Protein AF-A0A7V2L9D6-F1 (afdb_monomer_lite)

Sequence (86 aa):
MADENYQLGKLVTFVTGDWAGLSGVVSWLITKEDAGYVLVCLEGQVAGVPTSFEEIVPADEAAKGFTQLAYQLIKLSSLLIETAIM

Secondary structure (DSSP, 8-state):
---GGGSTT-EEEE-SSTTTT-EEEEEE---SSS-EEEEEEETTEEEEEEE-GGGEEEPPHHHHHHHHHHHHHHHHHHHHHHHHH-

Foldseek 3Di:
DQDPQQDFQHKKAFCDDPRHRFIFGFHFGADQVDWGWTWGQDPNDTDTDTDHPVGIDGDDPVNCVVRNVVVVVVVVVVVVVVVVVD

pLDDT: mean 77.86, std 13.78, range [46.38, 93.19]

Structure (mmCIF, N/CA/C/O backbone):
data_AF-A0A7V2L9D6-F1
#
_entry.id   AF-A0A7V2L9D6-F1
#
loop_
_atom_site.group_PDB
_atom_site.id
_atom_site.type_symbol
_atom_site.label_atom_id
_atom_site.label_alt_id
_atom_site.label_comp_id
_atom_site.label_asym_id
_atom_site.label_entity_id
_atom_site.label_seq_id
_atom_site.pdbx_PDB_ins_code
_atom_site.Cartn_x
_atom_site.Cartn_y
_atom_site.Cartn_z
_atom_site.occupancy
_atom_site.B_iso_or_equiv
_atom_site.auth_seq_id
_atom_site.auth_comp_id
_atom_site.auth_asym_id
_atom_site.auth_atom_id
_atom_site.pdbx_PDB_model_num
ATOM 1 N N . MET A 1 1 ? 15.098 2.754 -12.569 1.00 50.59 1 MET A N 1
ATOM 2 C CA . MET A 1 1 ? 15.606 2.883 -11.177 1.00 50.59 1 MET A CA 1
ATOM 3 C C . MET A 1 1 ? 14.408 3.059 -10.261 1.00 50.59 1 MET A C 1
ATOM 5 O O . MET A 1 1 ? 13.587 3.918 -10.553 1.00 50.59 1 MET A O 1
ATOM 9 N N . ALA A 1 2 ? 14.274 2.227 -9.226 1.00 55.62 2 ALA A N 1
ATOM 10 C CA . ALA A 1 2 ? 13.183 2.344 -8.262 1.00 55.62 2 ALA A CA 1
ATOM 11 C C . ALA A 1 2 ? 13.410 3.574 -7.372 1.00 55.62 2 ALA A C 1
ATOM 13 O O . ALA A 1 2 ? 14.466 3.699 -6.755 1.00 55.62 2 ALA A O 1
ATOM 14 N N . ASP A 1 3 ? 12.438 4.479 -7.339 1.00 72.62 3 ASP A N 1
ATOM 15 C CA . ASP A 1 3 ? 12.442 5.636 -6.447 1.00 72.62 3 ASP A CA 1
ATOM 16 C C . ASP A 1 3 ? 12.184 5.145 -5.011 1.00 72.62 3 ASP A C 1
ATOM 18 O O . ASP A 1 3 ? 11.266 4.356 -4.768 1.00 72.62 3 ASP A O 1
ATOM 22 N N . GLU A 1 4 ? 13.035 5.551 -4.063 1.00 76.31 4 GLU A N 1
ATOM 23 C CA . GLU A 1 4 ? 13.001 5.078 -2.670 1.00 76.31 4 GLU A CA 1
ATOM 24 C C . GLU A 1 4 ? 11.655 5.333 -1.982 1.00 76.31 4 GLU A C 1
ATOM 26 O O . GLU A 1 4 ? 11.315 4.646 -1.015 1.00 76.31 4 GLU A O 1
ATOM 31 N N . ASN A 1 5 ? 10.868 6.287 -2.483 1.00 76.69 5 ASN A N 1
ATOM 32 C CA . ASN A 1 5 ? 9.555 6.612 -1.938 1.00 76.69 5 ASN A CA 1
ATOM 33 C C . ASN A 1 5 ? 8.448 5.630 -2.356 1.00 76.69 5 ASN A C 1
ATOM 35 O O . ASN A 1 5 ? 7.377 5.651 -1.758 1.00 76.69 5 ASN A O 1
ATOM 39 N N . TYR A 1 6 ? 8.708 4.745 -3.322 1.00 83.06 6 TYR A N 1
ATOM 40 C CA . TYR A 1 6 ? 7.718 3.828 -3.907 1.00 83.06 6 TYR A CA 1
ATOM 41 C C . TYR A 1 6 ? 8.094 2.351 -3.711 1.00 83.06 6 TYR A C 1
ATOM 43 O O . TYR A 1 6 ? 7.654 1.462 -4.443 1.00 83.06 6 TYR A O 1
ATOM 51 N N . GLN A 1 7 ? 8.933 2.081 -2.711 1.00 85.44 7 GLN A N 1
ATOM 52 C CA . GLN A 1 7 ? 9.320 0.733 -2.305 1.00 85.44 7 GLN A CA 1
ATOM 53 C C . GLN A 1 7 ? 8.325 0.117 -1.317 1.00 85.44 7 GLN A C 1
ATOM 55 O O . GLN A 1 7 ? 7.521 0.807 -0.696 1.00 85.44 7 GLN A O 1
ATOM 60 N N . LEU A 1 8 ? 8.424 -1.200 -1.130 1.00 84.88 8 LEU A N 1
ATOM 61 C CA . LEU A 1 8 ? 7.616 -1.956 -0.174 1.00 84.88 8 LEU A CA 1
ATOM 62 C C . LEU A 1 8 ? 7.610 -1.308 1.220 1.00 84.88 8 LEU A C 1
ATOM 64 O O . LEU A 1 8 ? 8.657 -0.983 1.780 1.00 84.88 8 LEU A O 1
ATOM 68 N N . GLY A 1 9 ? 6.421 -1.148 1.795 1.00 79.88 9 GLY A N 1
ATOM 69 C CA . GLY A 1 9 ? 6.215 -0.545 3.110 1.00 79.88 9 GLY A CA 1
ATOM 70 C C . GLY A 1 9 ? 6.200 0.986 3.121 1.00 79.88 9 GLY A C 1
ATOM 71 O O . GLY A 1 9 ? 5.942 1.568 4.175 1.00 79.88 9 GLY A O 1
ATOM 72 N N . LYS A 1 10 ? 6.461 1.654 1.989 1.00 85.50 10 LYS A N 1
ATOM 73 C CA . LYS A 1 10 ? 6.346 3.113 1.888 1.00 85.50 10 LYS A CA 1
ATOM 74 C C . LYS A 1 10 ? 4.892 3.544 1.787 1.00 85.50 10 LYS A C 1
ATOM 76 O O . LYS A 1 10 ? 4.030 2.785 1.350 1.00 85.50 10 LYS A O 1
ATOM 81 N N . LEU A 1 11 ? 4.638 4.765 2.240 1.00 87.81 11 LEU A N 1
ATOM 82 C CA . LEU A 1 11 ? 3.304 5.335 2.326 1.00 87.81 11 LEU A CA 1
ATOM 83 C C . LEU A 1 11 ? 3.098 6.288 1.163 1.00 87.81 11 LEU A C 1
ATOM 85 O O . LEU A 1 11 ? 3.928 7.169 0.927 1.00 87.81 11 LEU A O 1
ATOM 89 N N . VAL A 1 12 ? 1.990 6.102 0.462 1.00 90.81 12 VAL A N 1
ATOM 90 C CA . VAL A 1 12 ? 1.639 6.879 -0.723 1.00 90.81 12 VAL A CA 1
ATOM 91 C C . VAL A 1 12 ? 0.181 7.307 -0.652 1.00 90.81 12 VAL A C 1
ATOM 93 O O . VAL A 1 12 ? -0.634 6.655 -0.000 1.00 90.81 12 VAL A O 1
ATOM 96 N N . THR A 1 13 ? -0.138 8.412 -1.309 1.00 91.75 13 THR A N 1
ATOM 97 C CA . THR A 1 13 ? -1.489 8.951 -1.439 1.00 91.75 13 THR A CA 1
ATOM 98 C C . THR A 1 13 ? -1.867 8.962 -2.906 1.00 91.75 13 THR A C 1
ATOM 100 O O . THR A 1 13 ? -1.089 9.425 -3.739 1.00 91.75 13 THR A O 1
ATOM 103 N N . PHE A 1 14 ? -3.060 8.471 -3.214 1.00 91.62 14 PHE A N 1
ATOM 104 C CA . PHE A 1 14 ? -3.606 8.519 -4.563 1.00 91.62 14 PHE A CA 1
ATOM 105 C C . PHE A 1 14 ? -3.983 9.955 -4.918 1.00 91.62 14 PHE A C 1
ATOM 107 O O . PHE A 1 14 ? -4.639 10.646 -4.136 1.00 91.62 14 PHE A O 1
ATOM 114 N 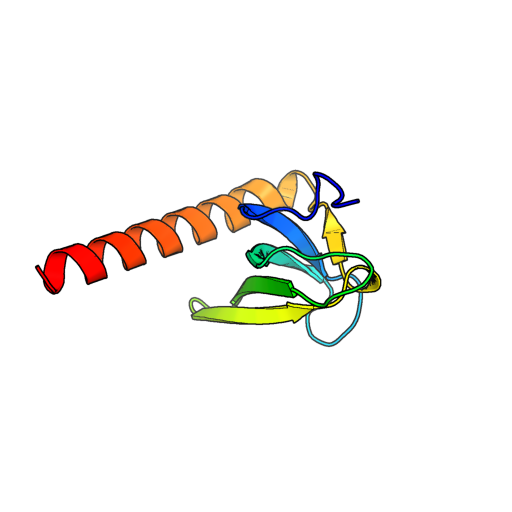N . VAL A 1 15 ? -3.583 10.410 -6.099 1.00 93.19 15 VAL A N 1
ATOM 115 C CA . VAL A 1 15 ? -3.878 11.761 -6.599 1.00 93.19 15 VAL A CA 1
ATOM 116 C C . VAL A 1 15 ? -4.948 11.773 -7.685 1.00 93.19 15 VAL A C 1
ATOM 118 O O . VAL A 1 15 ? -5.535 12.821 -7.946 1.00 93.19 15 VAL A O 1
ATOM 121 N N . THR A 1 16 ? -5.235 10.625 -8.297 1.00 89.50 16 THR A N 1
ATOM 122 C CA . THR A 1 16 ? -6.206 10.484 -9.389 1.00 89.50 16 THR A CA 1
ATOM 123 C C . THR A 1 16 ? -7.035 9.201 -9.245 1.00 89.50 16 THR A C 1
ATOM 125 O O . THR A 1 16 ? -6.728 8.328 -8.433 1.00 89.50 16 THR A O 1
ATOM 128 N N . GLY A 1 17 ? -8.120 9.101 -10.022 1.00 85.75 17 GLY A N 1
ATOM 129 C CA . GLY A 1 17 ? -9.015 7.939 -10.035 1.00 85.75 17 GLY A CA 1
ATOM 130 C C . GLY A 1 17 ? -9.972 7.860 -8.841 1.00 85.75 17 GLY A C 1
ATOM 131 O O . GLY A 1 17 ? -10.103 8.803 -8.062 1.00 85.75 17 GLY A O 1
ATOM 132 N N . ASP A 1 18 ? -10.636 6.711 -8.699 1.00 86.25 18 ASP A N 1
ATOM 133 C CA . ASP A 1 18 ? -11.672 6.477 -7.676 1.00 86.25 18 ASP A CA 1
ATOM 134 C C . ASP A 1 18 ? -11.122 6.445 -6.239 1.00 86.25 18 ASP A C 1
ATOM 136 O O . ASP A 1 18 ? -11.871 6.577 -5.274 1.00 86.25 18 ASP A O 1
ATOM 140 N N . TRP A 1 19 ? -9.804 6.292 -6.095 1.00 88.50 19 TRP A N 1
ATOM 141 C CA . TRP A 1 19 ? -9.107 6.213 -4.810 1.00 88.50 19 TRP A CA 1
ATOM 142 C C . TRP A 1 19 ? -8.462 7.541 -4.401 1.00 88.50 19 TRP A C 1
ATOM 144 O O . TRP A 1 19 ? -7.808 7.604 -3.360 1.00 88.50 19 TRP A O 1
ATOM 154 N N . ALA A 1 20 ? -8.630 8.601 -5.201 1.00 89.69 20 ALA A N 1
ATOM 155 C CA . ALA A 1 20 ? -7.994 9.894 -4.981 1.00 89.69 20 ALA A CA 1
ATOM 156 C C . ALA A 1 20 ? -8.239 10.442 -3.561 1.00 89.69 20 ALA A C 1
ATOM 158 O O . ALA A 1 20 ? -9.359 10.456 -3.051 1.00 89.69 20 ALA A O 1
ATOM 159 N N . GLY A 1 21 ? -7.167 10.917 -2.927 1.00 87.00 21 GLY A N 1
ATOM 160 C CA . GLY A 1 21 ? -7.161 11.437 -1.560 1.00 87.00 21 GLY A CA 1
ATOM 161 C C . GLY A 1 21 ? -6.982 10.376 -0.472 1.00 87.00 21 GLY A C 1
ATOM 162 O O . GLY A 1 21 ? -6.712 10.735 0.674 1.00 87.00 21 GLY A O 1
ATOM 163 N N . LEU A 1 22 ? -7.079 9.085 -0.801 1.00 88.00 22 LEU A N 1
ATOM 164 C CA . LEU A 1 22 ? -6.795 8.011 0.147 1.00 88.00 22 LEU A CA 1
ATOM 165 C C . LEU A 1 22 ? -5.293 7.740 0.231 1.00 88.00 22 LEU A C 1
ATOM 167 O O . LEU A 1 22 ? -4.560 7.870 -0.750 1.00 88.00 22 LEU A O 1
ATOM 171 N N . SER A 1 23 ? -4.841 7.327 1.413 1.00 89.94 23 SER A N 1
ATOM 172 C CA . SER A 1 23 ? -3.455 6.928 1.656 1.00 89.94 23 SER A CA 1
ATOM 173 C C . SER A 1 23 ? -3.356 5.436 1.932 1.00 89.94 23 SER A C 1
ATOM 175 O O . SER A 1 23 ? -4.193 4.852 2.625 1.00 89.94 23 SER A O 1
ATOM 177 N N . GLY A 1 24 ? -2.295 4.824 1.422 1.00 89.19 24 GLY A N 1
ATOM 178 C CA . GLY A 1 24 ? -2.053 3.397 1.530 1.00 89.19 24 GLY A CA 1
ATOM 179 C C . GLY A 1 24 ? -0.574 3.052 1.614 1.00 89.19 24 GLY A C 1
ATOM 180 O O . GLY A 1 24 ? 0.305 3.916 1.564 1.00 89.19 24 GLY A O 1
ATOM 181 N N . VAL A 1 25 ? -0.307 1.762 1.778 1.00 88.50 25 VAL A N 1
ATOM 182 C CA . VAL A 1 25 ? 1.045 1.214 1.896 1.00 88.50 25 VAL A CA 1
ATOM 183 C C . VAL A 1 25 ? 1.393 0.462 0.628 1.00 88.50 25 VAL A C 1
ATOM 185 O O . VAL A 1 25 ? 0.660 -0.436 0.220 1.00 88.50 25 VAL A O 1
ATOM 188 N N . VAL A 1 26 ? 2.547 0.750 0.045 1.00 88.88 26 VAL A N 1
ATOM 189 C CA . VAL A 1 26 ? 3.079 -0.023 -1.075 1.00 88.88 26 VAL A CA 1
ATOM 190 C C . VAL A 1 26 ? 3.344 -1.464 -0.619 1.00 88.88 26 VAL A C 1
ATOM 192 O O . VAL A 1 26 ? 4.146 -1.717 0.280 1.00 88.88 26 VAL A O 1
ATOM 195 N N . SER A 1 27 ? 2.657 -2.419 -1.237 1.00 86.75 27 SER A N 1
ATOM 196 C CA . SER A 1 27 ? 2.743 -3.861 -0.953 1.00 86.75 27 SER A CA 1
ATOM 197 C C . SER A 1 27 ? 3.394 -4.662 -2.075 1.00 86.75 27 SER A C 1
ATOM 199 O O . SER A 1 27 ? 3.907 -5.750 -1.831 1.00 86.75 27 SER A O 1
ATOM 201 N N . TRP A 1 28 ? 3.440 -4.086 -3.276 1.00 87.31 28 TRP A N 1
ATOM 202 C CA . TRP A 1 28 ? 4.268 -4.534 -4.386 1.00 87.31 28 TRP A CA 1
ATOM 203 C C . TRP A 1 28 ? 5.010 -3.331 -4.951 1.00 87.31 28 TRP A C 1
ATOM 205 O O . TRP A 1 28 ? 4.425 -2.255 -5.032 1.00 87.31 28 TRP A O 1
ATOM 215 N N . LEU A 1 29 ? 6.278 -3.509 -5.323 1.00 86.00 29 LEU A N 1
ATOM 216 C CA . LEU A 1 29 ? 7.110 -2.442 -5.879 1.00 86.00 29 LEU A CA 1
ATOM 217 C C . LEU A 1 29 ? 6.405 -1.741 -7.048 1.00 86.00 29 LEU A C 1
ATOM 219 O O . LEU A 1 29 ? 5.939 -2.408 -7.967 1.00 86.00 29 LEU A O 1
ATOM 223 N N . ILE A 1 30 ? 6.379 -0.410 -7.013 1.00 86.38 30 ILE A N 1
ATOM 224 C CA . ILE A 1 30 ? 5.835 0.413 -8.094 1.00 86.38 30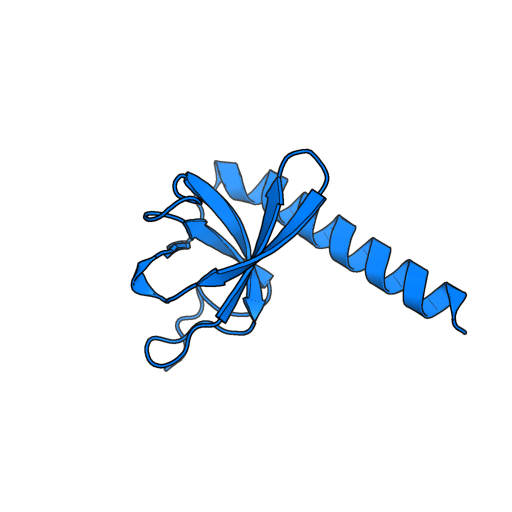 ILE A CA 1
ATOM 225 C C . ILE A 1 30 ? 7.013 1.053 -8.816 1.00 86.38 30 ILE A C 1
ATOM 227 O O . ILE A 1 30 ? 7.880 1.674 -8.192 1.00 86.38 30 ILE A O 1
ATOM 231 N N . THR A 1 31 ? 7.067 0.888 -10.133 1.00 86.50 31 THR A N 1
ATOM 232 C CA . THR A 1 31 ? 8.095 1.502 -10.975 1.00 86.50 31 THR A CA 1
ATOM 233 C C . THR A 1 31 ? 7.427 2.364 -12.039 1.00 86.50 31 THR A C 1
ATOM 235 O O . THR A 1 31 ? 6.210 2.367 -12.192 1.00 86.50 31 THR A O 1
ATOM 238 N N . LYS A 1 32 ? 8.221 3.130 -12.789 1.00 85.38 32 LYS A N 1
ATOM 239 C CA . LYS A 1 32 ? 7.695 3.891 -13.933 1.00 85.38 32 LYS A CA 1
ATOM 240 C C . LYS A 1 32 ? 7.253 2.997 -15.095 1.00 85.38 32 LYS A C 1
ATOM 242 O O . LYS A 1 32 ? 6.559 3.468 -15.983 1.00 85.38 32 LYS A O 1
ATOM 247 N N . GLU A 1 33 ? 7.713 1.752 -15.110 1.00 86.25 33 GLU A N 1
ATOM 248 C CA . GLU A 1 33 ? 7.516 0.803 -16.206 1.00 86.25 33 GLU A CA 1
ATOM 249 C C . GLU A 1 33 ? 6.385 -0.183 -15.887 1.00 86.25 33 GLU A C 1
ATOM 251 O O . GLU A 1 33 ? 5.658 -0.581 -16.793 1.00 86.25 33 GLU A O 1
ATOM 256 N N . ASP A 1 34 ? 6.194 -0.510 -14.603 1.00 86.75 34 ASP A N 1
ATOM 257 C CA . ASP A 1 34 ? 5.246 -1.517 -14.136 1.00 86.75 34 ASP A CA 1
ATOM 258 C C . ASP A 1 34 ? 4.330 -0.982 -13.031 1.00 86.75 34 ASP A C 1
ATOM 260 O O . ASP A 1 34 ? 4.765 -0.316 -12.083 1.00 86.75 34 ASP A O 1
ATOM 264 N N . ALA A 1 35 ? 3.052 -1.355 -13.120 1.00 87.69 35 ALA A N 1
ATOM 265 C CA . ALA A 1 35 ? 2.096 -1.149 -12.042 1.00 87.69 35 ALA A CA 1
ATOM 266 C C . ALA A 1 35 ? 2.448 -2.031 -10.835 1.00 87.69 35 ALA A C 1
ATOM 268 O O . ALA A 1 35 ? 2.816 -3.199 -10.980 1.00 87.69 35 ALA A O 1
ATOM 269 N N . GLY A 1 36 ? 2.292 -1.475 -9.637 1.00 89.19 36 GLY A N 1
ATOM 270 C CA . GLY A 1 36 ? 2.403 -2.225 -8.390 1.00 89.19 36 GLY A CA 1
ATOM 271 C C . GLY A 1 36 ? 1.072 -2.257 -7.651 1.00 89.19 36 GLY A C 1
ATOM 272 O O . GLY A 1 36 ? 0.014 -2.011 -8.226 1.00 89.19 36 GLY A O 1
ATOM 273 N N . TYR A 1 37 ? 1.132 -2.562 -6.358 1.00 90.75 37 TYR A N 1
ATOM 274 C CA . TYR A 1 37 ? -0.052 -2.694 -5.515 1.00 90.75 37 TYR A CA 1
ATOM 275 C C . TYR A 1 37 ? 0.105 -1.901 -4.232 1.00 90.75 37 TYR A C 1
ATOM 277 O O . TYR A 1 37 ? 1.104 -2.035 -3.517 1.00 90.75 37 TYR A O 1
ATOM 285 N N . VAL A 1 38 ? -0.932 -1.147 -3.893 1.00 90.25 38 VAL A N 1
ATOM 286 C CA . VAL A 1 38 ? -1.035 -0.392 -2.648 1.00 90.25 38 VAL A CA 1
ATOM 287 C C . VAL A 1 38 ? -2.167 -0.976 -1.812 1.00 90.25 38 VAL A C 1
ATOM 289 O O . VAL A 1 38 ? -3.274 -1.176 -2.301 1.00 90.25 38 VAL A O 1
ATOM 292 N N . LEU A 1 39 ? -1.895 -1.254 -0.541 1.00 88.06 39 LEU A N 1
ATOM 293 C CA . LEU A 1 39 ? -2.906 -1.663 0.426 1.00 88.06 39 LEU A CA 1
ATOM 294 C C . LEU A 1 39 ? -3.540 -0.422 1.042 1.00 88.06 39 LEU A C 1
ATOM 296 O O . LEU A 1 39 ? -2.847 0.397 1.652 1.00 88.06 39 LEU A O 1
ATOM 300 N N . VAL A 1 40 ? -4.854 -0.310 0.907 1.00 86.31 40 VAL A N 1
ATOM 301 C CA . VAL A 1 40 ? -5.660 0.783 1.454 1.00 86.31 40 VAL A CA 1
ATOM 302 C C . VAL A 1 40 ? -6.612 0.210 2.495 1.00 86.31 40 VAL A C 1
ATOM 304 O O . VAL A 1 40 ? -7.190 -0.857 2.290 1.00 86.31 40 VAL A O 1
ATOM 307 N N . CYS A 1 41 ? -6.765 0.909 3.619 1.00 79.94 41 CYS A N 1
ATOM 308 C CA . CYS A 1 41 ? -7.781 0.590 4.614 1.00 79.94 41 CYS A CA 1
ATOM 309 C C . CYS A 1 41 ? -8.991 1.500 4.393 1.00 79.94 41 CYS A C 1
ATOM 311 O O . CYS A 1 41 ? -8.876 2.717 4.544 1.00 79.94 41 CYS A O 1
ATOM 313 N N . LEU A 1 42 ? -10.132 0.918 4.039 1.00 77.69 42 LEU A N 1
ATOM 314 C CA . LEU A 1 42 ? -11.386 1.627 3.812 1.00 77.69 42 LEU A CA 1
ATOM 315 C C . LEU A 1 42 ? -12.490 0.923 4.599 1.00 77.69 42 LEU A C 1
ATOM 317 O O . LEU A 1 42 ? -12.658 -0.286 4.480 1.00 77.69 42 LEU A O 1
ATOM 321 N N . GLU A 1 43 ? -13.210 1.672 5.438 1.00 79.06 43 GLU A N 1
ATOM 322 C CA . GLU A 1 43 ? -14.355 1.155 6.211 1.00 79.06 43 GLU A CA 1
ATOM 323 C C . GLU A 1 43 ? -14.042 -0.112 7.038 1.00 79.06 43 GLU A C 1
ATOM 325 O O . GLU A 1 43 ? -14.882 -0.985 7.237 1.00 79.06 43 GLU A O 1
ATOM 330 N N . GLY A 1 44 ? -12.806 -0.225 7.538 1.00 70.31 44 GLY A N 1
ATOM 331 C CA . GLY A 1 44 ? -12.356 -1.379 8.325 1.00 70.31 44 GLY A CA 1
ATOM 332 C C . GLY A 1 44 ? -11.981 -2.611 7.495 1.00 70.31 44 GLY A C 1
ATOM 333 O O . GLY A 1 44 ? -11.655 -3.648 8.072 1.00 70.31 44 GLY A O 1
ATOM 334 N N . GLN A 1 45 ? -11.986 -2.507 6.166 1.00 75.31 45 GLN A N 1
ATOM 335 C CA . GLN A 1 45 ? -11.493 -3.532 5.252 1.00 75.31 45 GLN A CA 1
ATOM 336 C C . GLN A 1 45 ? -10.170 -3.110 4.618 1.00 75.31 45 GLN A C 1
ATOM 338 O O . GLN A 1 45 ? -9.906 -1.927 4.416 1.00 75.31 45 GLN A O 1
ATOM 343 N N . VAL A 1 46 ? -9.339 -4.097 4.283 1.00 80.25 46 VAL A N 1
ATOM 344 C CA . VAL A 1 46 ? -8.081 -3.884 3.564 1.00 80.25 46 VAL A CA 1
ATOM 345 C C . VAL A 1 46 ? -8.265 -4.334 2.122 1.00 80.25 46 VAL A C 1
ATOM 347 O O . VAL A 1 46 ? -8.577 -5.498 1.875 1.00 80.25 46 VAL A O 1
ATOM 350 N N . ALA A 1 47 ? -8.042 -3.421 1.181 1.00 84.31 47 ALA A N 1
ATOM 351 C CA . ALA A 1 47 ? -8.100 -3.689 -0.250 1.00 84.31 47 ALA A CA 1
ATOM 352 C C . ALA A 1 47 ? -6.719 -3.496 -0.888 1.00 84.31 47 ALA A C 1
ATOM 354 O O . ALA A 1 47 ? -6.015 -2.534 -0.582 1.00 84.31 47 ALA A O 1
ATOM 355 N N . GLY A 1 48 ? -6.339 -4.412 -1.780 1.00 88.06 48 GLY A N 1
ATOM 356 C CA . GLY A 1 48 ? -5.177 -4.250 -2.651 1.00 88.06 48 GLY A CA 1
ATOM 357 C C . GLY A 1 48 ? -5.583 -3.548 -3.938 1.00 88.06 48 GLY A C 1
ATOM 358 O O . GLY A 1 48 ? -6.364 -4.093 -4.714 1.00 88.06 48 GLY A O 1
ATOM 359 N N . VAL A 1 49 ? -5.050 -2.353 -4.158 1.00 90.88 49 VAL A N 1
ATOM 360 C CA . VAL A 1 49 ? -5.364 -1.516 -5.315 1.00 90.88 49 VAL A CA 1
ATOM 361 C C . VAL A 1 49 ? -4.176 -1.546 -6.280 1.00 90.88 49 VAL A C 1
ATOM 363 O O . VAL A 1 49 ? -3.077 -1.144 -5.881 1.00 90.88 49 VAL A O 1
ATOM 366 N N . PRO A 1 50 ? -4.352 -2.040 -7.520 1.00 92.31 50 PRO A N 1
ATOM 367 C CA . PRO A 1 50 ? -3.328 -1.922 -8.548 1.00 92.31 50 PRO A CA 1
ATOM 368 C C . PRO A 1 50 ? -3.183 -0.450 -8.933 1.00 92.31 50 PRO A C 1
ATOM 370 O O . PRO A 1 50 ? -4.188 0.218 -9.169 1.00 92.31 50 PRO A O 1
ATOM 373 N N . THR A 1 51 ? -1.955 0.060 -8.988 1.00 91.69 51 THR A N 1
ATOM 374 C CA . THR A 1 51 ? -1.730 1.475 -9.300 1.00 91.69 51 THR A CA 1
ATOM 375 C C . THR A 1 51 ? -0.430 1.694 -10.057 1.00 91.69 51 THR A C 1
ATOM 377 O O . THR A 1 51 ? 0.552 0.959 -9.882 1.00 91.69 51 THR A O 1
ATOM 380 N N . SER A 1 52 ? -0.433 2.722 -10.899 1.00 92.12 52 SER A N 1
ATOM 381 C CA . SER A 1 52 ? 0.738 3.174 -11.644 1.00 92.12 52 SER A CA 1
ATOM 382 C C . SER A 1 52 ? 1.473 4.300 -10.910 1.00 92.12 52 SER A C 1
ATOM 384 O O . SER A 1 52 ? 0.920 4.966 -10.038 1.00 92.12 52 SER A O 1
ATOM 386 N N . PHE A 1 53 ? 2.736 4.540 -11.269 1.00 89.50 53 PHE A N 1
ATOM 387 C CA . PHE A 1 53 ? 3.558 5.586 -10.646 1.00 89.50 53 PHE A CA 1
ATOM 388 C C . PHE A 1 53 ? 2.937 6.992 -10.734 1.00 89.50 53 PHE A C 1
ATOM 390 O O . PHE A 1 53 ? 3.174 7.820 -9.863 1.00 89.50 53 PHE A O 1
ATOM 397 N N . GLU A 1 54 ? 2.151 7.274 -11.774 1.00 91.06 54 GLU A N 1
ATOM 398 C CA . GLU A 1 54 ? 1.564 8.599 -12.023 1.00 91.06 54 GLU A CA 1
ATOM 399 C C . GLU A 1 54 ? 0.302 8.873 -11.189 1.00 91.06 54 GLU A C 1
ATOM 401 O O . GLU A 1 54 ? -0.123 10.020 -11.058 1.00 91.06 54 GLU A O 1
ATOM 406 N N . GLU A 1 55 ? -0.293 7.832 -10.607 1.00 91.44 55 GLU A N 1
ATOM 407 C CA . GLU A 1 55 ? -1.539 7.915 -9.835 1.00 91.44 55 GLU A CA 1
ATOM 408 C C . GLU A 1 55 ? -1.310 8.198 -8.352 1.00 91.44 55 GLU A C 1
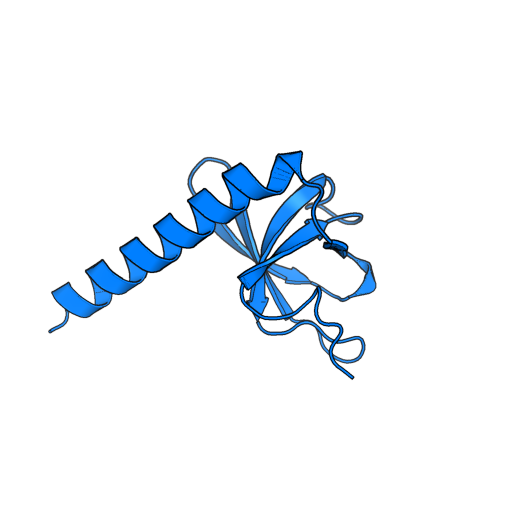ATOM 410 O O . GLU A 1 55 ? -2.269 8.427 -7.611 1.00 91.44 55 GLU A O 1
ATOM 415 N N . ILE A 1 56 ? -0.055 8.192 -7.902 1.00 91.00 56 ILE A N 1
ATOM 416 C CA . ILE A 1 56 ? 0.302 8.271 -6.490 1.00 91.00 56 ILE A CA 1
ATOM 417 C C . ILE A 1 56 ? 1.461 9.228 -6.229 1.00 91.00 56 ILE A C 1
ATOM 419 O O . ILE A 1 56 ? 2.340 9.440 -7.059 1.00 91.00 56 ILE A O 1
ATOM 423 N N . VAL A 1 57 ? 1.487 9.775 -5.018 1.00 92.69 57 VAL A N 1
ATOM 424 C CA . VAL A 1 57 ? 2.581 10.605 -4.498 1.00 92.69 57 VAL A CA 1
ATOM 425 C C . VAL A 1 57 ? 2.970 10.141 -3.095 1.00 92.69 57 VAL A C 1
ATOM 427 O O . VAL A 1 57 ? 2.166 9.479 -2.438 1.00 92.69 57 VAL A O 1
ATOM 430 N N . PRO A 1 58 ? 4.167 10.475 -2.584 1.00 89.69 58 PRO A N 1
ATOM 431 C CA . PRO A 1 58 ? 4.533 10.155 -1.208 1.00 89.69 58 PRO A CA 1
ATOM 432 C C . PRO A 1 58 ? 3.534 10.771 -0.220 1.00 89.69 58 PRO A C 1
ATOM 434 O O . PRO A 1 58 ? 3.143 11.930 -0.366 1.00 89.69 58 PRO A O 1
ATOM 437 N N . ALA A 1 59 ? 3.111 9.997 0.780 1.00 86.88 59 ALA A N 1
ATOM 438 C CA . ALA A 1 59 ? 2.098 10.446 1.730 1.00 86.88 59 ALA A CA 1
ATOM 439 C C . ALA A 1 59 ? 2.622 11.552 2.665 1.00 86.88 59 ALA A C 1
ATOM 441 O O . ALA A 1 59 ? 3.756 11.493 3.157 1.00 86.88 59 ALA A O 1
ATOM 442 N N . ASP A 1 60 ? 1.759 12.528 2.955 1.00 80.00 60 ASP A N 1
ATOM 443 C CA . ASP A 1 60 ? 2.035 13.618 3.892 1.00 80.00 60 ASP A CA 1
ATOM 444 C C . ASP A 1 60 ? 2.134 13.109 5.345 1.00 80.00 60 ASP A C 1
ATOM 446 O O . ASP A 1 60 ? 1.554 12.079 5.703 1.00 80.00 60 ASP A O 1
ATOM 450 N N . GLU A 1 61 ? 2.860 13.828 6.204 1.00 70.50 61 GLU A N 1
ATOM 451 C CA . GLU A 1 61 ? 3.157 13.453 7.596 1.00 70.50 61 GLU A CA 1
ATOM 452 C C . GLU A 1 61 ? 1.906 13.102 8.409 1.00 70.50 61 GLU A C 1
ATOM 454 O O . GLU A 1 61 ? 1.923 12.150 9.191 1.00 70.50 61 GLU A O 1
ATOM 459 N N . ALA A 1 62 ? 0.801 13.814 8.176 1.00 66.69 62 ALA A N 1
ATOM 460 C CA . ALA A 1 62 ? -0.472 13.579 8.851 1.00 66.69 62 ALA A CA 1
ATOM 461 C C . ALA A 1 62 ? -1.098 12.211 8.509 1.00 66.69 62 ALA A C 1
ATOM 463 O O . ALA A 1 62 ? -1.730 11.588 9.363 1.00 66.69 62 ALA A O 1
ATOM 464 N N . ALA A 1 63 ? -0.888 11.713 7.287 1.00 66.12 63 ALA A N 1
ATOM 465 C CA . ALA A 1 63 ? -1.381 10.409 6.850 1.00 66.12 63 ALA A CA 1
ATOM 466 C C . ALA A 1 63 ? -0.489 9.255 7.336 1.00 66.12 63 ALA A C 1
ATOM 468 O O . ALA A 1 63 ? -0.954 8.119 7.462 1.00 66.12 63 ALA A O 1
ATOM 469 N N . LYS A 1 64 ? 0.778 9.536 7.683 1.00 65.25 64 LYS A N 1
ATOM 470 C CA . LYS A 1 64 ? 1.749 8.496 8.050 1.00 65.25 64 LYS A CA 1
ATOM 471 C C . LYS A 1 64 ? 1.298 7.655 9.245 1.00 65.25 64 LYS A C 1
ATOM 473 O O . LYS A 1 64 ? 1.423 6.435 9.203 1.00 65.25 64 LYS A O 1
ATOM 478 N N . GLY A 1 65 ? 0.729 8.279 10.280 1.00 63.34 65 GLY A N 1
ATOM 479 C CA . GLY A 1 65 ? 0.340 7.592 11.519 1.00 63.34 65 GLY A CA 1
ATOM 480 C C . GLY A 1 65 ? -0.748 6.529 11.329 1.00 63.34 65 GLY A C 1
ATOM 481 O O . GLY A 1 65 ? -0.607 5.402 11.807 1.00 63.34 65 GLY A O 1
ATOM 482 N N . PHE A 1 66 ? -1.812 6.851 10.589 1.00 67.62 66 PHE A N 1
ATOM 483 C CA . PHE A 1 66 ? -2.920 5.921 10.345 1.00 67.62 66 PHE A CA 1
ATOM 484 C C . PHE A 1 66 ? -2.544 4.817 9.364 1.00 67.62 66 PHE A C 1
ATOM 486 O O . PHE A 1 66 ? -2.858 3.647 9.593 1.00 67.62 66 PHE A O 1
ATOM 493 N N . THR A 1 67 ? -1.827 5.159 8.297 1.00 67.94 67 THR A N 1
ATOM 494 C CA . THR A 1 67 ? -1.423 4.171 7.298 1.00 67.94 67 THR A CA 1
ATOM 495 C C . THR A 1 67 ? -0.360 3.215 7.857 1.00 67.94 67 THR A 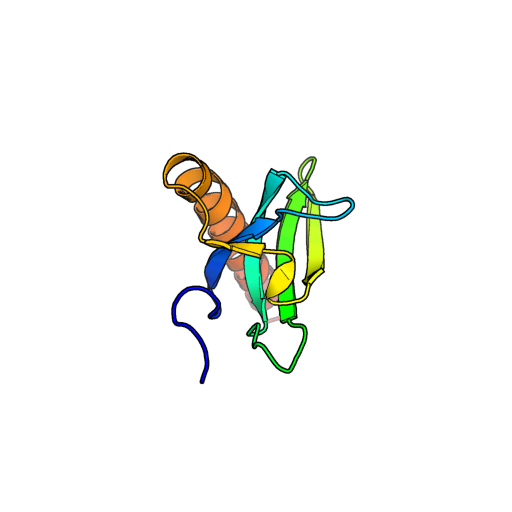C 1
ATOM 497 O O . THR A 1 67 ? -0.401 2.014 7.588 1.00 67.94 67 THR A O 1
ATOM 500 N N . GLN A 1 68 ? 0.532 3.697 8.728 1.00 66.94 68 GLN A N 1
ATOM 501 C CA . GLN A 1 68 ? 1.479 2.847 9.451 1.00 66.94 68 GLN A CA 1
ATOM 502 C C . GLN A 1 68 ? 0.779 1.927 10.461 1.00 66.94 68 GLN A C 1
ATOM 504 O O . GLN A 1 68 ? 1.143 0.756 10.561 1.00 66.94 68 GLN A O 1
ATOM 509 N N . LEU A 1 69 ? -0.249 2.404 11.168 1.00 65.44 69 LEU A N 1
ATOM 510 C CA . LEU A 1 69 ? -1.065 1.558 12.044 1.00 65.44 69 LEU A CA 1
ATOM 511 C C . LEU A 1 69 ? -1.776 0.450 11.250 1.00 65.44 69 LEU A C 1
ATOM 513 O O . LEU A 1 69 ? -1.701 -0.718 11.632 1.00 65.44 69 LEU A O 1
ATOM 517 N N . ALA A 1 70 ? -2.397 0.791 10.117 1.00 66.06 70 ALA A N 1
ATOM 518 C CA . ALA A 1 70 ? -3.047 -0.179 9.237 1.00 66.06 70 ALA A CA 1
ATOM 519 C C . ALA A 1 70 ? -2.059 -1.243 8.727 1.00 66.06 70 ALA A C 1
ATOM 521 O O . ALA A 1 70 ? -2.356 -2.436 8.769 1.00 66.06 70 ALA A O 1
ATOM 522 N N . TYR A 1 71 ? -0.847 -0.838 8.337 1.00 68.56 71 TYR A N 1
ATOM 523 C CA . TYR A 1 71 ? 0.212 -1.767 7.941 1.00 68.56 71 TYR A CA 1
ATOM 524 C C . TYR A 1 71 ? 0.590 -2.760 9.045 1.00 68.56 71 TYR A C 1
ATOM 526 O O . TY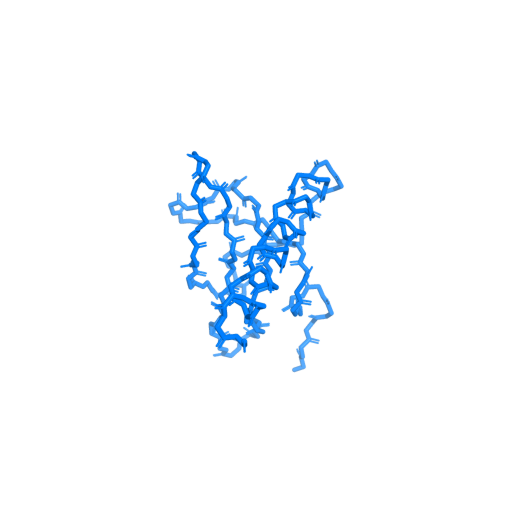R A 1 71 ? 0.731 -3.958 8.796 1.00 68.56 71 TYR A O 1
ATOM 534 N N . GLN A 1 72 ? 0.772 -2.264 10.272 1.00 68.25 72 GLN A N 1
ATOM 535 C CA . GLN A 1 72 ? 1.146 -3.109 11.404 1.00 68.25 72 GLN A CA 1
ATOM 536 C C . GLN A 1 72 ? 0.036 -4.105 11.738 1.00 68.25 72 GLN A C 1
ATOM 538 O O . GLN A 1 72 ? 0.333 -5.264 12.011 1.00 68.25 72 GLN A O 1
ATOM 543 N N . LEU A 1 73 ? -1.230 -3.695 11.632 1.00 66.81 73 LEU A N 1
ATOM 544 C CA . LEU A 1 73 ? -2.379 -4.588 11.799 1.00 66.81 73 LEU A CA 1
ATOM 545 C C . LEU A 1 73 ? -2.433 -5.674 10.716 1.00 66.81 73 LEU A C 1
ATOM 547 O O . LEU A 1 73 ? -2.691 -6.835 11.034 1.00 66.81 73 LEU A O 1
ATOM 551 N N . ILE A 1 74 ? -2.125 -5.335 9.460 1.00 67.25 74 ILE A N 1
ATOM 552 C CA . ILE A 1 74 ? -2.024 -6.309 8.361 1.00 67.25 74 ILE A CA 1
ATOM 553 C C . ILE A 1 74 ? -0.916 -7.330 8.648 1.00 67.25 74 ILE A C 1
ATOM 555 O O . ILE A 1 74 ? -1.150 -8.535 8.568 1.00 67.25 74 ILE A O 1
ATOM 559 N N . LYS A 1 75 ? 0.274 -6.867 9.049 1.00 67.56 75 LYS A N 1
ATOM 560 C CA . LYS A 1 75 ? 1.389 -7.750 9.427 1.00 67.56 75 LYS A CA 1
ATOM 561 C C . LYS A 1 75 ? 1.050 -8.662 10.604 1.00 67.56 75 LYS A C 1
ATOM 563 O O . LYS A 1 75 ? 1.319 -9.856 10.533 1.00 67.56 75 LYS A O 1
ATOM 568 N N . LEU A 1 76 ? 0.449 -8.118 11.661 1.00 64.69 76 LEU A N 1
ATOM 569 C CA . LEU A 1 76 ? 0.007 -8.886 12.829 1.00 64.69 76 LEU A CA 1
ATOM 570 C C . LEU A 1 76 ? -1.009 -9.965 12.449 1.00 64.69 76 LEU A C 1
ATOM 572 O O . LEU A 1 76 ? -0.906 -11.096 12.914 1.00 64.69 76 LEU A O 1
ATOM 576 N N . SER A 1 77 ? -1.955 -9.628 11.574 1.00 60.31 77 SER A N 1
ATOM 577 C CA . SER A 1 77 ? -2.970 -10.569 11.094 1.00 60.31 77 SER A CA 1
ATOM 578 C C . SER A 1 77 ? -2.350 -11.686 10.248 1.00 60.31 77 SER A C 1
ATOM 580 O O . SER A 1 77 ? -2.706 -12.847 10.421 1.00 60.31 77 SER A O 1
ATOM 582 N N . SER A 1 78 ? -1.374 -11.361 9.392 1.00 59.34 78 SER A N 1
ATOM 583 C CA . SER A 1 78 ? -0.613 -12.354 8.618 1.00 59.34 78 SER A CA 1
ATOM 584 C C . SER A 1 78 ? 0.166 -13.307 9.525 1.00 59.34 78 SER A C 1
ATOM 586 O O . SER A 1 78 ? 0.119 -14.518 9.331 1.00 59.34 78 SER A O 1
ATOM 588 N N . LEU A 1 79 ? 0.824 -12.770 10.557 1.00 56.88 79 LEU A N 1
ATOM 589 C CA . LEU A 1 79 ? 1.569 -13.564 11.533 1.00 56.88 79 LEU A CA 1
ATOM 590 C C . LEU A 1 79 ? 0.637 -14.525 12.291 1.00 56.88 79 LEU A C 1
ATOM 592 O O . LEU A 1 79 ? 0.953 -15.698 12.462 1.00 56.88 79 LEU A O 1
ATOM 596 N N . LEU A 1 80 ? -0.540 -14.050 12.710 1.00 49.25 80 LEU A N 1
ATOM 597 C CA . LEU A 1 80 ? -1.5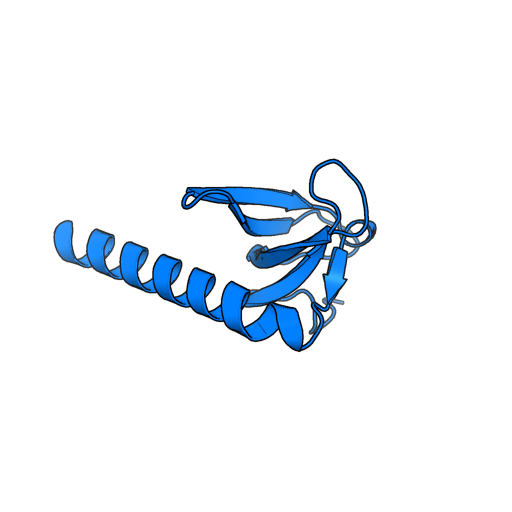61 -14.869 13.374 1.00 49.25 80 LEU A CA 1
ATOM 598 C C . LEU A 1 80 ? -2.057 -16.023 12.491 1.00 49.25 80 LEU A C 1
ATOM 600 O O . LEU A 1 80 ? -2.231 -17.129 12.997 1.00 49.25 80 LEU A O 1
ATOM 604 N N . ILE A 1 81 ? -2.244 -15.792 11.187 1.00 46.59 81 ILE A N 1
ATOM 605 C CA . ILE A 1 81 ? -2.640 -16.838 10.230 1.00 46.59 81 ILE A CA 1
ATOM 606 C C . ILE A 1 81 ? -1.532 -17.888 10.081 1.00 46.59 81 ILE A C 1
ATOM 608 O O . ILE A 1 81 ? -1.815 -19.081 10.151 1.00 46.59 81 ILE A O 1
ATOM 612 N N . GLU A 1 82 ? -0.276 -17.466 9.931 1.00 46.69 82 GLU A N 1
ATOM 613 C CA . GLU A 1 82 ? 0.864 -18.389 9.822 1.00 46.69 82 GLU A CA 1
ATOM 614 C C . GLU A 1 82 ? 1.032 -19.246 11.081 1.00 46.69 82 GLU A C 1
ATOM 616 O O . GLU A 1 82 ? 1.286 -20.444 10.988 1.00 46.69 82 GLU A O 1
ATOM 621 N N . THR A 1 83 ? 0.812 -18.656 12.258 1.00 46.38 83 THR A N 1
ATOM 622 C CA . THR A 1 83 ? 0.939 -19.371 13.537 1.00 46.38 83 THR A CA 1
ATOM 623 C C . THR A 1 83 ? -0.219 -20.347 13.776 1.00 46.38 83 THR A C 1
ATOM 625 O O . THR A 1 83 ? -0.045 -21.318 14.498 1.00 46.38 83 THR A O 1
ATOM 628 N N . ALA A 1 84 ? -1.398 -20.101 13.196 1.00 47.34 84 ALA A N 1
ATOM 629 C CA . ALA A 1 84 ? -2.565 -20.981 13.314 1.00 47.34 84 ALA A CA 1
ATOM 630 C C . ALA A 1 84 ? -2.533 -22.180 12.347 1.00 47.34 84 ALA A C 1
ATOM 632 O O . ALA A 1 84 ? -3.274 -23.143 12.541 1.00 47.34 84 ALA A O 1
ATOM 633 N N . ILE A 1 85 ? -1.724 -22.097 11.287 1.00 51.69 85 ILE A N 1
ATOM 634 C CA . ILE A 1 85 ? -1.535 -23.168 10.297 1.00 51.69 85 ILE A CA 1
ATOM 635 C C . ILE A 1 85 ? -0.374 -24.104 10.695 1.00 51.69 85 ILE A C 1
ATOM 637 O O . ILE A 1 85 ? -0.327 -25.241 10.221 1.00 51.69 85 ILE A O 1
ATOM 641 N N . MET A 1 86 ? 0.536 -23.650 11.566 1.00 48.03 86 MET A N 1
ATOM 642 C CA . MET A 1 86 ? 1.603 -24.456 12.181 1.00 48.03 86 MET A CA 1
ATOM 643 C C . MET A 1 86 ? 1.111 -25.278 13.374 1.00 48.03 86 MET A C 1
ATOM 645 O O . MET A 1 86 ? 1.603 -26.422 13.509 1.00 48.03 86 MET A O 1
#

Radius of gyration: 13.11 Å; chains: 1; bounding box: 30×38×30 Å